Protein AF-A0A971YM88-F1 (afdb_monomer_lite)

Structure (mmCIF, N/CA/C/O backbone):
data_AF-A0A971YM88-F1
#
_entry.id   AF-A0A971YM88-F1
#
loop_
_atom_site.group_PDB
_atom_site.id
_atom_site.type_symbol
_atom_site.label_atom_id
_atom_site.label_alt_id
_atom_site.label_comp_id
_atom_site.label_asym_id
_atom_site.label_entity_id
_atom_site.label_seq_id
_atom_site.pdbx_PDB_ins_code
_atom_site.Cartn_x
_atom_site.Cartn_y
_atom_site.Cartn_z
_atom_site.occupancy
_atom_site.B_iso_or_equiv
_atom_site.auth_seq_id
_atom_site.auth_comp_id
_atom_site.auth_asym_id
_atom_site.auth_atom_id
_atom_site.pdbx_PDB_model_num
ATOM 1 N N . PRO A 1 1 ? -2.745 -2.301 -2.253 1.00 90.62 1 PRO A N 1
ATOM 2 C CA . PRO A 1 1 ? -1.429 -2.423 -2.930 1.00 90.62 1 PRO A CA 1
ATOM 3 C C . PRO A 1 1 ? -1.382 -1.472 -4.127 1.00 90.62 1 PRO A C 1
ATOM 5 O O . PRO A 1 1 ? -2.420 -1.279 -4.756 1.00 90.62 1 PRO A O 1
ATOM 8 N N . GLY A 1 2 ? -0.224 -0.877 -4.418 1.00 90.31 2 GLY A N 1
ATOM 9 C CA . GLY A 1 2 ? -0.016 -0.055 -5.609 1.00 90.31 2 GLY A CA 1
ATOM 10 C C . GLY A 1 2 ? -0.011 -0.867 -6.908 1.00 90.31 2 GLY A C 1
ATOM 11 O O . GLY A 1 2 ? 0.305 -2.062 -6.896 1.00 90.31 2 GLY A O 1
ATOM 12 N N . HIS A 1 3 ? -0.335 -0.195 -8.018 1.00 93.38 3 HIS A N 1
ATOM 13 C CA . HIS A 1 3 ? -0.346 -0.747 -9.384 1.00 93.38 3 HIS A CA 1
ATOM 14 C C . HIS A 1 3 ? -1.222 -2.012 -9.524 1.00 93.38 3 HIS A C 1
ATOM 16 O O . HIS A 1 3 ? -2.025 -2.292 -8.630 1.00 93.38 3 HIS A O 1
ATOM 22 N N . GLY A 1 4 ? -1.112 -2.765 -10.623 1.00 94.06 4 GLY A N 1
ATOM 23 C CA . GLY A 1 4 ? -1.878 -3.998 -10.858 1.00 94.06 4 GLY A CA 1
ATOM 24 C C . GLY A 1 4 ? -2.289 -4.207 -12.319 1.00 94.06 4 GLY A C 1
ATOM 25 O O . GLY A 1 4 ? -2.615 -3.259 -13.045 1.00 94.06 4 GLY A O 1
ATOM 26 N N . GLY A 1 5 ? -2.279 -5.461 -12.763 1.00 94.69 5 GLY A N 1
ATOM 27 C CA . GLY A 1 5 ? -2.633 -5.884 -14.115 1.00 94.69 5 GLY A CA 1
ATOM 28 C C . GLY A 1 5 ? -1.732 -5.243 -15.162 1.00 94.69 5 GLY A C 1
ATOM 29 O O . GLY A 1 5 ? -0.530 -5.514 -15.214 1.00 94.69 5 GLY A O 1
ATOM 30 N N . ARG A 1 6 ? -2.323 -4.363 -15.978 1.00 94.12 6 ARG A N 1
ATOM 31 C CA . ARG A 1 6 ? -1.650 -3.580 -17.029 1.00 94.12 6 ARG A CA 1
ATOM 32 C C . ARG A 1 6 ? -0.716 -2.489 -16.496 1.00 94.12 6 ARG A C 1
ATOM 34 O O . ARG A 1 6 ? 0.091 -1.980 -17.265 1.00 94.12 6 ARG A O 1
ATOM 41 N N . GLU A 1 7 ? -0.807 -2.126 -15.217 1.00 92.44 7 GLU A N 1
ATOM 42 C CA . GLU A 1 7 ? 0.160 -1.241 -14.563 1.00 92.44 7 GLU A CA 1
ATOM 43 C C . GLU A 1 7 ? 1.225 -2.090 -13.845 1.00 92.44 7 GLU A C 1
ATOM 45 O O . GLU A 1 7 ? 0.925 -2.621 -12.774 1.00 92.44 7 GLU A O 1
ATOM 50 N N . PRO A 1 8 ? 2.460 -2.235 -14.368 1.00 91.69 8 PRO A N 1
ATOM 51 C CA . PRO A 1 8 ? 3.535 -2.941 -13.662 1.00 91.69 8 PRO A CA 1
ATOM 52 C C . PRO A 1 8 ? 4.146 -2.122 -12.512 1.00 91.69 8 PRO A C 1
ATOM 54 O O . PRO A 1 8 ? 4.713 -2.706 -11.588 1.00 91.69 8 PRO A O 1
ATOM 57 N N . GLY A 1 9 ? 4.024 -0.790 -12.563 1.00 90.81 9 GLY A N 1
ATOM 58 C CA . GLY A 1 9 ? 4.836 0.131 -11.763 1.00 90.81 9 GLY A CA 1
ATOM 59 C C . GLY A 1 9 ? 6.288 0.144 -12.247 1.00 90.81 9 GLY A C 1
ATOM 60 O O . GLY A 1 9 ? 6.552 -0.073 -13.433 1.00 90.81 9 GLY A O 1
ATOM 61 N N . ALA A 1 10 ? 7.235 0.384 -11.345 1.00 89.25 10 ALA A N 1
ATOM 62 C CA . ALA A 1 10 ? 8.656 0.229 -11.647 1.00 89.25 10 ALA A CA 1
ATOM 63 C C . ALA A 1 10 ? 9.026 -1.220 -12.041 1.00 89.25 10 ALA A C 1
ATOM 65 O O . ALA A 1 10 ? 8.460 -2.192 -11.540 1.00 89.25 10 ALA A O 1
ATOM 66 N N . VAL A 1 11 ? 10.029 -1.371 -12.911 1.00 89.44 11 VAL A N 1
ATOM 67 C CA . VAL A 1 11 ? 10.583 -2.675 -13.312 1.00 89.44 11 VAL A CA 1
ATOM 68 C C . VAL A 1 11 ? 12.070 -2.709 -12.976 1.00 89.44 11 VAL A C 1
ATOM 70 O O . VAL A 1 11 ? 12.810 -1.783 -13.315 1.00 89.44 11 VAL A O 1
ATOM 73 N N . SER A 1 12 ? 12.523 -3.753 -12.281 1.00 84.12 12 SER A N 1
ATOM 74 C CA . SER A 1 12 ? 13.941 -3.920 -11.950 1.00 84.12 12 SER A CA 1
ATOM 75 C C . SER A 1 12 ? 14.762 -4.382 -13.163 1.00 84.12 12 SER A C 1
ATOM 77 O O . SER A 1 12 ? 14.240 -4.967 -14.109 1.00 84.12 12 SER A O 1
ATOM 79 N N . GLN A 1 13 ? 16.089 -4.225 -13.093 1.00 82.81 13 GLN A N 1
ATOM 80 C CA . GLN A 1 13 ? 17.020 -4.807 -14.075 1.00 82.81 13 GLN A CA 1
ATOM 81 C C . GLN A 1 13 ? 16.908 -6.341 -14.199 1.00 82.81 13 GLN A C 1
ATOM 83 O O . GLN A 1 13 ? 17.310 -6.898 -15.212 1.00 82.81 13 GLN A O 1
ATOM 88 N N . SER A 1 14 ? 16.363 -7.021 -13.183 1.00 84.50 14 SER A N 1
ATOM 89 C CA . SER A 1 14 ? 16.114 -8.468 -13.172 1.00 84.50 14 SER A CA 1
ATOM 90 C C . SER A 1 14 ? 14.671 -8.839 -13.544 1.00 84.50 14 SER A C 1
ATOM 92 O O . SER A 1 14 ? 14.265 -9.974 -13.312 1.00 84.50 14 SER A O 1
ATOM 94 N N . GLY A 1 15 ? 13.873 -7.891 -14.050 1.00 87.81 15 GLY A N 1
ATOM 95 C CA . GLY A 1 15 ? 12.483 -8.111 -14.461 1.00 87.81 15 GLY A CA 1
ATOM 96 C C . GLY A 1 15 ? 11.454 -8.181 -13.325 1.00 87.81 15 GLY A C 1
ATOM 97 O O . GLY A 1 15 ? 10.303 -8.514 -13.589 1.00 87.81 15 GLY A O 1
ATOM 98 N N . LEU A 1 16 ? 11.821 -7.863 -12.076 1.00 88.69 16 LEU A N 1
ATOM 99 C CA . LEU A 1 16 ? 10.853 -7.810 -10.971 1.00 88.69 16 LEU A CA 1
ATOM 100 C C . LEU A 1 16 ? 9.928 -6.603 -11.146 1.00 88.69 16 LEU A C 1
ATOM 102 O O . LEU A 1 16 ? 10.416 -5.485 -11.327 1.00 88.69 16 LEU A O 1
ATOM 106 N N . LEU A 1 17 ? 8.617 -6.829 -11.052 1.00 92.69 17 LEU A N 1
ATOM 107 C CA . LEU A 1 17 ? 7.597 -5.792 -11.194 1.00 92.69 17 LEU A CA 1
ATOM 108 C C . LEU A 1 17 ? 7.192 -5.246 -9.822 1.00 92.69 17 LEU A C 1
ATOM 110 O O . LEU A 1 17 ? 6.945 -5.997 -8.874 1.00 92.69 17 LEU A O 1
ATOM 114 N N . GLU A 1 18 ? 7.066 -3.928 -9.719 1.00 91.75 18 GLU A N 1
ATOM 115 C CA . GLU A 1 18 ? 6.656 -3.254 -8.488 1.00 91.75 18 GLU A CA 1
ATOM 116 C C . GLU A 1 18 ? 5.281 -3.728 -8.004 1.00 91.75 18 GLU A C 1
ATOM 118 O O . GLU A 1 18 ? 5.090 -3.954 -6.810 1.00 91.75 18 GLU A O 1
ATOM 123 N N . LYS A 1 19 ? 4.332 -3.941 -8.926 1.00 93.38 19 LYS A N 1
ATOM 124 C CA . LYS A 1 19 ? 2.974 -4.413 -8.615 1.00 93.38 19 LYS A CA 1
ATOM 125 C C . LYS A 1 19 ? 2.936 -5.741 -7.845 1.00 93.38 19 LYS A C 1
ATOM 127 O O . LYS A 1 19 ? 2.021 -5.924 -7.035 1.00 93.38 19 LYS A O 1
ATOM 132 N N . ASP A 1 20 ? 3.919 -6.617 -8.066 1.00 94.06 20 ASP A N 1
ATOM 133 C CA . ASP A 1 20 ? 4.007 -7.953 -7.467 1.00 94.06 20 ASP A CA 1
ATOM 134 C C . ASP A 1 20 ? 4.608 -7.855 -6.062 1.00 94.06 20 ASP A C 1
ATOM 136 O O . ASP A 1 20 ? 4.061 -8.396 -5.100 1.00 94.06 20 ASP A O 1
ATOM 140 N N . ILE A 1 21 ? 5.677 -7.061 -5.918 1.00 91.44 21 ILE A N 1
ATOM 141 C CA . ILE A 1 21 ? 6.288 -6.732 -4.623 1.00 91.44 21 ILE A CA 1
ATOM 142 C C . ILE A 1 21 ? 5.255 -6.030 -3.724 1.00 91.44 21 ILE A C 1
ATOM 144 O O . ILE A 1 21 ? 5.041 -6.429 -2.578 1.00 91.44 21 ILE A O 1
ATOM 148 N N . ASN A 1 22 ? 4.542 -5.037 -4.263 1.00 91.94 22 ASN A N 1
ATOM 149 C CA . ASN A 1 22 ? 3.480 -4.315 -3.565 1.00 91.94 22 ASN A CA 1
ATOM 150 C C . ASN A 1 22 ? 2.333 -5.241 -3.138 1.00 91.94 22 ASN A C 1
ATOM 152 O O . ASN A 1 22 ? 1.780 -5.057 -2.052 1.00 91.94 22 ASN A O 1
ATOM 156 N N . ALA A 1 23 ? 1.960 -6.220 -3.970 1.00 94.19 23 ALA A N 1
ATOM 157 C CA . ALA A 1 23 ? 0.936 -7.207 -3.638 1.00 94.19 23 ALA A CA 1
ATOM 158 C C . ALA A 1 23 ? 1.393 -8.132 -2.500 1.00 94.19 23 ALA A C 1
ATOM 160 O O . ALA A 1 23 ? 0.667 -8.276 -1.518 1.00 94.19 23 ALA A O 1
ATOM 161 N N . ALA A 1 24 ? 2.609 -8.682 -2.581 1.00 93.38 24 ALA A N 1
ATOM 162 C CA . ALA A 1 24 ? 3.169 -9.570 -1.563 1.00 93.38 24 ALA A CA 1
ATOM 163 C C . ALA A 1 24 ? 3.305 -8.881 -0.192 1.00 93.38 24 ALA A C 1
ATOM 165 O O . ALA A 1 24 ? 2.863 -9.424 0.824 1.00 93.38 24 ALA A O 1
ATOM 166 N N . ILE A 1 25 ? 3.842 -7.653 -0.157 1.00 91.62 25 ILE A N 1
ATOM 167 C CA . ILE A 1 25 ? 3.944 -6.863 1.081 1.00 91.62 25 ILE A CA 1
ATOM 168 C C . ILE A 1 25 ? 2.544 -6.563 1.631 1.00 91.62 25 ILE A C 1
ATOM 170 O O . ILE A 1 25 ? 2.293 -6.773 2.818 1.00 91.62 25 ILE A O 1
ATOM 174 N N . ALA A 1 26 ? 1.610 -6.105 0.789 1.00 94.00 26 ALA A N 1
ATOM 175 C CA . ALA A 1 26 ? 0.264 -5.759 1.241 1.00 94.00 26 ALA A CA 1
ATOM 176 C C . ALA A 1 26 ? -0.521 -6.974 1.760 1.00 94.00 26 ALA A C 1
ATOM 178 O O . ALA A 1 26 ? -1.231 -6.840 2.753 1.00 94.00 26 ALA A O 1
ATOM 179 N N . ALA A 1 27 ? -0.366 -8.151 1.146 1.00 95.38 27 ALA A N 1
ATOM 180 C CA . ALA A 1 27 ? -0.965 -9.392 1.628 1.00 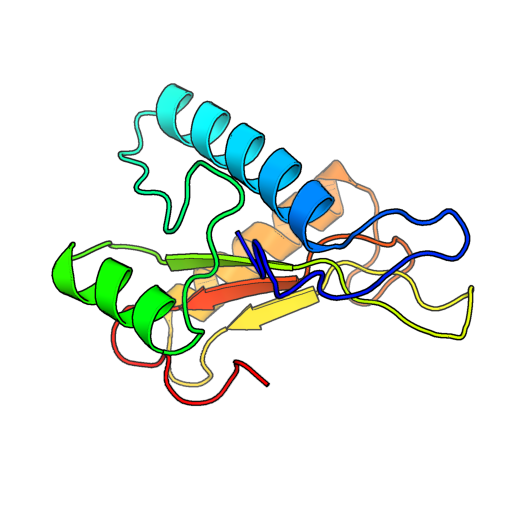95.38 27 ALA A CA 1
ATOM 181 C C . ALA A 1 27 ? -0.442 -9.761 3.026 1.00 95.38 27 ALA A C 1
ATOM 183 O O . ALA A 1 27 ? -1.239 -10.019 3.929 1.00 95.38 27 ALA A O 1
ATOM 184 N N . ARG A 1 28 ? 0.880 -9.692 3.246 1.00 94.81 28 ARG A N 1
ATOM 185 C CA . ARG A 1 28 ? 1.480 -9.979 4.559 1.00 94.81 28 ARG A CA 1
ATOM 186 C C . ARG A 1 28 ? 1.085 -8.953 5.625 1.00 94.81 28 ARG A C 1
ATOM 188 O O . ARG A 1 28 ? 0.809 -9.329 6.761 1.00 94.81 28 ARG A O 1
ATOM 195 N N . VAL A 1 29 ? 1.013 -7.668 5.273 1.00 92.38 29 VAL A N 1
ATOM 196 C CA . VAL A 1 29 ? 0.511 -6.615 6.175 1.00 92.38 29 VAL A CA 1
ATOM 197 C C . VAL A 1 29 ? -0.963 -6.851 6.521 1.00 92.38 29 VAL A C 1
ATOM 199 O O . VAL A 1 29 ? -1.332 -6.753 7.688 1.00 92.38 29 VAL A O 1
ATOM 202 N N . ALA A 1 30 ? -1.799 -7.213 5.544 1.00 95.38 30 ALA A N 1
ATOM 203 C CA . ALA A 1 30 ? -3.211 -7.509 5.769 1.00 95.38 30 ALA A CA 1
ATOM 204 C C . ALA A 1 30 ? -3.418 -8.725 6.684 1.00 95.38 30 ALA A C 1
ATOM 206 O O . ALA A 1 30 ? -4.263 -8.677 7.573 1.00 95.38 30 ALA A O 1
ATOM 207 N N . GLU A 1 31 ? -2.634 -9.788 6.504 1.00 96.81 31 GLU A N 1
ATOM 208 C CA . GLU A 1 31 ? -2.625 -10.965 7.377 1.00 96.81 31 GLU A CA 1
ATOM 209 C C . GLU A 1 31 ? -2.271 -10.591 8.826 1.00 96.81 31 GLU A C 1
ATOM 211 O O . GLU A 1 31 ? -3.036 -10.886 9.742 1.00 96.81 31 GLU A O 1
ATOM 216 N N . LEU A 1 32 ? -1.161 -9.873 9.037 1.00 95.50 32 LEU A N 1
ATOM 217 C CA . LEU A 1 32 ? -0.709 -9.460 10.371 1.00 95.50 32 LEU A CA 1
ATOM 218 C C . LEU A 1 32 ? -1.710 -8.525 11.069 1.00 95.50 32 LEU A C 1
ATOM 220 O O . LEU A 1 32 ? -1.964 -8.675 12.262 1.00 95.50 32 LEU A O 1
ATOM 224 N N . LEU A 1 33 ? -2.323 -7.595 10.330 1.00 94.25 33 LEU A N 1
ATOM 225 C CA . LEU A 1 33 ? -3.377 -6.721 10.851 1.00 94.25 33 LEU A CA 1
ATOM 226 C C . LEU A 1 33 ? -4.651 -7.503 11.214 1.00 94.25 33 LEU A C 1
ATOM 228 O O . LEU A 1 33 ? -5.240 -7.237 12.260 1.00 94.25 33 LEU A O 1
ATOM 232 N N . ARG A 1 34 ? -5.051 -8.495 10.404 1.00 97.25 34 ARG A N 1
ATOM 233 C CA . ARG A 1 34 ? -6.182 -9.393 10.709 1.00 97.25 34 ARG A CA 1
ATOM 234 C C . ARG A 1 34 ? -5.911 -10.230 11.965 1.00 97.25 34 ARG A C 1
ATOM 236 O O . ARG A 1 34 ? -6.792 -10.333 12.813 1.00 97.25 34 ARG A O 1
ATOM 243 N N . ILE A 1 35 ? -4.692 -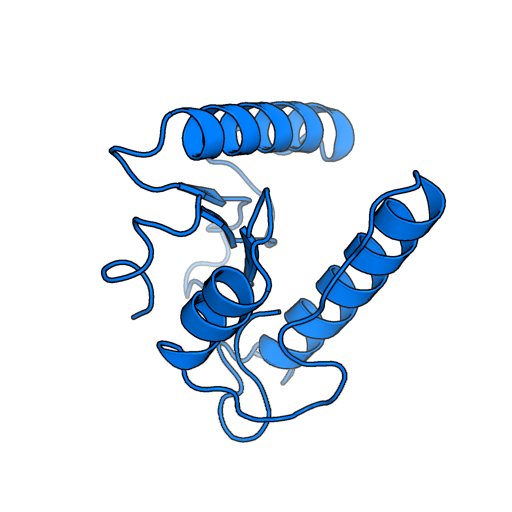10.754 12.129 1.00 97.81 35 ILE A N 1
ATOM 244 C CA . ILE A 1 35 ? -4.250 -11.466 13.347 1.00 97.81 35 ILE A CA 1
ATOM 245 C C . ILE A 1 35 ? -4.297 -10.543 14.577 1.00 97.81 35 ILE A C 1
ATOM 247 O O . ILE A 1 35 ? -4.721 -10.970 15.647 1.00 97.81 35 ILE A O 1
ATOM 251 N N . ALA A 1 36 ? -3.936 -9.266 14.423 1.00 96.44 36 ALA A N 1
ATOM 252 C CA . ALA A 1 36 ? -4.051 -8.249 15.471 1.00 96.44 36 ALA A CA 1
ATOM 253 C C . ALA A 1 36 ? -5.499 -7.769 15.742 1.00 96.44 36 ALA A C 1
ATOM 255 O O . ALA A 1 36 ? -5.700 -6.856 16.541 1.00 96.44 36 ALA A O 1
ATOM 256 N N . GLY A 1 37 ? -6.510 -8.360 15.092 1.00 97.25 37 GLY A N 1
ATOM 257 C CA . GLY A 1 37 ? -7.932 -8.063 15.300 1.00 97.25 37 GLY A CA 1
ATOM 258 C C . GLY A 1 37 ? -8.514 -6.949 14.420 1.00 97.25 37 GLY A C 1
ATOM 259 O O . GLY A 1 37 ? -9.692 -6.617 14.564 1.00 97.25 37 GLY A O 1
ATOM 260 N N . ALA A 1 38 ? -7.742 -6.373 13.494 1.00 95.38 38 ALA A N 1
ATOM 261 C CA . ALA A 1 38 ? -8.235 -5.334 12.594 1.00 95.38 38 ALA A CA 1
ATOM 262 C C . ALA A 1 38 ? -9.045 -5.914 11.419 1.00 95.38 38 ALA A C 1
ATOM 264 O O . ALA A 1 38 ? -8.689 -6.929 10.815 1.00 95.38 38 ALA A O 1
ATOM 265 N N . LYS A 1 39 ? -10.112 -5.214 11.019 1.00 96.44 39 LYS A N 1
ATOM 266 C CA . LYS A 1 39 ? -10.836 -5.507 9.772 1.00 96.44 39 LYS A CA 1
ATOM 267 C C . LYS A 1 39 ? -10.075 -4.894 8.598 1.00 96.44 39 LYS A C 1
ATOM 269 O O . LYS A 1 39 ? -9.977 -3.675 8.501 1.00 96.44 39 LYS A O 1
ATOM 274 N N . VAL A 1 40 ? -9.552 -5.730 7.699 1.00 95.75 40 VAL A N 1
ATOM 275 C CA . VAL A 1 40 ? -8.742 -5.272 6.556 1.00 95.75 40 VAL A CA 1
ATOM 276 C C . VAL A 1 40 ? -9.459 -5.505 5.232 1.00 95.75 40 VAL A C 1
ATOM 278 O O . VAL A 1 40 ? -9.638 -6.653 4.811 1.00 95.75 40 VAL A O 1
ATOM 281 N N . LEU A 1 41 ? -9.792 -4.398 4.567 1.00 95.31 41 LEU A N 1
ATOM 282 C CA . LEU A 1 41 ? -10.263 -4.346 3.187 1.00 95.31 41 LEU A CA 1
ATOM 283 C C . LEU A 1 41 ? -9.083 -4.083 2.242 1.00 95.31 41 LEU A C 1
ATOM 285 O O . LEU A 1 41 ? -8.310 -3.147 2.440 1.00 95.31 41 LEU A O 1
ATOM 289 N N . MET A 1 42 ? -8.965 -4.901 1.199 1.00 95.56 42 MET A N 1
ATOM 290 C CA . MET A 1 42 ? -7.947 -4.773 0.158 1.00 95.56 42 MET A CA 1
ATOM 291 C C . MET A 1 42 ? -8.561 -4.129 -1.089 1.00 95.56 42 MET A C 1
ATOM 293 O O . MET A 1 42 ? -9.631 -4.534 -1.525 1.00 95.56 42 MET A O 1
ATOM 297 N N . VAL A 1 43 ? -7.881 -3.144 -1.692 1.00 92.94 43 VAL A N 1
ATOM 298 C CA . VAL A 1 43 ? -8.349 -2.508 -2.950 1.00 92.94 43 VAL A CA 1
ATOM 299 C C . VAL A 1 43 ? -8.287 -3.437 -4.168 1.00 92.94 43 VAL A C 1
ATOM 301 O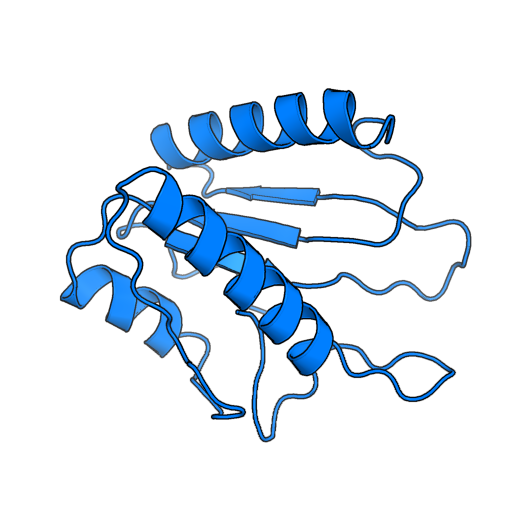 O . VAL A 1 43 ? -8.997 -3.206 -5.137 1.00 92.94 43 VAL A O 1
ATOM 304 N N . ARG A 1 44 ? -7.438 -4.468 -4.112 1.00 93.88 44 ARG A N 1
ATOM 305 C CA . ARG A 1 44 ? -7.404 -5.638 -5.001 1.00 93.88 44 ARG A CA 1
ATOM 306 C C . ARG A 1 44 ? -6.788 -6.806 -4.236 1.00 93.88 44 ARG A C 1
ATOM 308 O O . ARG A 1 44 ? -5.902 -6.574 -3.406 1.00 93.88 44 ARG A O 1
ATOM 315 N N . GLU A 1 45 ? -7.230 -8.022 -4.532 1.00 89.12 45 GLU A N 1
ATOM 316 C CA . GLU A 1 45 ? -6.631 -9.259 -4.004 1.00 89.12 45 GLU A CA 1
ATOM 317 C C . GLU A 1 45 ? -5.843 -10.020 -5.085 1.00 89.12 45 GLU A C 1
ATOM 319 O O . GLU A 1 45 ? -4.842 -10.655 -4.763 1.00 89.12 45 GLU A O 1
ATOM 324 N N . GLY A 1 46 ? -6.226 -9.883 -6.362 1.00 91.44 46 GLY A N 1
ATOM 325 C CA . GLY A 1 46 ? -5.494 -10.402 -7.517 1.00 91.44 46 GLY A CA 1
ATOM 326 C C . GLY A 1 46 ? -4.605 -9.366 -8.216 1.00 91.44 46 GLY A C 1
ATOM 327 O O . GLY A 1 46 ? -4.280 -8.297 -7.681 1.00 91.44 46 GLY A O 1
ATOM 328 N N . ASP A 1 47 ? -4.221 -9.689 -9.452 1.00 94.81 47 ASP A N 1
ATOM 329 C CA . ASP A 1 47 ? -3.468 -8.821 -10.368 1.00 94.81 47 ASP A CA 1
ATOM 330 C C . ASP A 1 47 ? -4.396 -7.929 -11.220 1.00 94.81 47 ASP A C 1
ATOM 332 O O . ASP A 1 47 ? -4.214 -7.749 -12.421 1.00 94.81 47 ASP A O 1
ATOM 336 N N . ASP A 1 48 ? -5.435 -7.377 -10.599 1.00 94.62 48 ASP A N 1
ATOM 337 C CA . ASP A 1 48 ? -6.412 -6.525 -11.272 1.00 94.62 48 ASP A CA 1
ATOM 338 C C . ASP A 1 48 ? -5.893 -5.088 -11.434 1.00 94.62 48 ASP A C 1
ATOM 340 O O . ASP A 1 48 ? -5.268 -4.521 -10.532 1.00 94.62 48 ASP A O 1
ATOM 344 N N . THR A 1 49 ? -6.195 -4.449 -12.568 1.00 93.81 49 THR A N 1
ATOM 345 C CA . THR A 1 49 ? -5.973 -3.005 -12.731 1.00 93.81 49 THR A CA 1
ATOM 346 C C . THR A 1 49 ? -7.108 -2.227 -12.068 1.00 93.81 49 THR A C 1
ATOM 348 O O . THR A 1 49 ? -8.231 -2.233 -12.564 1.00 93.81 49 THR A O 1
ATOM 351 N N . VAL A 1 50 ? -6.794 -1.509 -10.989 1.00 92.62 50 VAL A N 1
ATOM 352 C CA . VAL A 1 50 ? -7.714 -0.589 -10.296 1.00 92.62 50 VAL A CA 1
ATOM 353 C C . VAL A 1 50 ? -7.216 0.838 -10.493 1.00 92.62 50 VAL A C 1
ATOM 355 O O . VAL A 1 50 ? -6.080 1.123 -10.107 1.00 92.62 50 VAL A O 1
ATOM 358 N N . ASP A 1 51 ? -8.031 1.729 -11.064 1.00 89.75 51 ASP A N 1
ATOM 359 C CA . ASP A 1 51 ? -7.633 3.118 -11.338 1.00 89.75 51 ASP A CA 1
ATOM 360 C C . ASP A 1 51 ? -7.229 3.851 -10.047 1.00 89.75 51 ASP A C 1
ATOM 362 O O . ASP A 1 51 ? -7.763 3.603 -8.960 1.00 89.75 51 ASP A O 1
ATOM 366 N N . PHE A 1 52 ? -6.268 4.769 -10.145 1.00 83.12 52 PHE A N 1
ATOM 367 C CA . PHE A 1 52 ? -5.780 5.524 -8.992 1.00 83.12 52 PHE A CA 1
ATOM 368 C C . PHE A 1 52 ? -6.866 6.377 -8.311 1.00 83.12 52 PHE A C 1
ATOM 370 O O . PHE A 1 52 ? -6.732 6.695 -7.130 1.00 83.12 52 PHE A O 1
ATOM 377 N N . ARG A 1 53 ? -7.931 6.746 -9.035 1.00 83.31 53 ARG A N 1
ATOM 378 C CA . ARG A 1 53 ? -9.112 7.460 -8.525 1.00 83.31 53 ARG A CA 1
ATOM 379 C C . ARG A 1 53 ? -10.090 6.528 -7.820 1.00 83.31 53 ARG A C 1
ATOM 381 O O . ARG A 1 53 ? -10.716 6.946 -6.851 1.00 83.31 53 ARG A O 1
ATOM 388 N N . ASP A 1 54 ? -10.164 5.269 -8.238 1.00 89.38 54 ASP A N 1
ATOM 389 C CA . ASP A 1 54 ? -11.069 4.283 -7.647 1.00 89.38 54 ASP A CA 1
ATOM 390 C C . ASP A 1 54 ? -10.547 3.775 -6.298 1.00 89.38 54 ASP A C 1
ATOM 392 O O . ASP A 1 54 ? -11.322 3.618 -5.357 1.00 89.38 54 ASP A O 1
ATOM 396 N N . ARG A 1 55 ? -9.224 3.591 -6.154 1.00 89.50 55 ARG A N 1
ATOM 397 C CA . ARG A 1 55 ? -8.569 3.173 -4.892 1.00 89.50 55 ARG A CA 1
ATOM 398 C C . ARG A 1 55 ? -9.033 3.984 -3.660 1.00 89.50 55 ARG A C 1
ATOM 400 O O . ARG A 1 55 ? -9.459 3.357 -2.685 1.00 89.50 55 ARG A O 1
ATOM 407 N N . PRO A 1 56 ? -9.006 5.335 -3.657 1.00 83.00 56 PRO A N 1
ATOM 408 C CA . PRO A 1 56 ? -9.530 6.124 -2.546 1.00 83.00 56 PRO A CA 1
ATOM 409 C C . PRO A 1 56 ? -11.060 6.106 -2.464 1.00 83.00 56 PRO A C 1
ATOM 411 O O . PRO A 1 56 ? -11.604 6.176 -1.366 1.00 83.00 56 PRO A O 1
ATOM 414 N N . GLU A 1 57 ? -11.782 5.998 -3.583 1.00 86.50 57 GLU A N 1
ATOM 415 C CA . GLU A 1 57 ? -13.245 5.915 -3.555 1.00 86.50 57 GLU A CA 1
ATOM 416 C C . GLU A 1 57 ? -13.755 4.623 -2.913 1.00 86.50 57 GLU A C 1
ATOM 418 O O . GLU A 1 57 ? -14.719 4.679 -2.154 1.00 86.50 57 GLU A O 1
ATOM 423 N N . ILE A 1 58 ? -13.101 3.485 -3.161 1.00 89.62 58 ILE A N 1
ATOM 424 C CA . ILE A 1 58 ? -13.378 2.200 -2.504 1.00 89.62 58 ILE A CA 1
ATOM 425 C C . ILE A 1 58 ? -13.250 2.359 -0.984 1.00 89.62 58 ILE A C 1
ATOM 427 O O . ILE A 1 58 ? -14.176 2.033 -0.242 1.00 89.62 58 ILE A O 1
ATOM 431 N N . ALA A 1 59 ? -12.138 2.938 -0.522 1.00 87.06 59 ALA A N 1
ATOM 432 C CA . ALA A 1 59 ? -11.889 3.205 0.893 1.00 87.06 59 ALA A CA 1
ATOM 433 C C . ALA A 1 59 ? -12.943 4.143 1.513 1.00 87.06 59 ALA A C 1
ATOM 435 O O . ALA A 1 59 ? -13.449 3.890 2.607 1.00 87.06 59 ALA A O 1
ATOM 436 N N . ASN A 1 60 ? -13.317 5.199 0.786 1.00 85.06 60 ASN A N 1
ATOM 437 C CA . ASN A 1 60 ? -14.305 6.182 1.225 1.00 85.06 60 ASN A CA 1
ATOM 438 C C . ASN A 1 60 ? -15.720 5.586 1.308 1.00 85.06 60 ASN A C 1
ATOM 440 O O . ASN A 1 60 ? -16.425 5.844 2.280 1.00 85.06 60 ASN A O 1
ATOM 444 N N . LYS A 1 61 ? -16.125 4.776 0.318 1.00 88.81 61 LYS A N 1
ATOM 445 C CA . LYS A 1 61 ? -17.425 4.079 0.277 1.00 88.81 61 LYS A CA 1
ATOM 446 C C . LYS A 1 61 ? -17.531 3.011 1.372 1.00 88.81 61 LYS A C 1
ATOM 448 O O . LYS A 1 61 ? -18.603 2.835 1.937 1.00 88.81 61 LYS A O 1
ATOM 453 N N . ALA A 1 62 ? -16.422 2.348 1.704 1.00 89.81 62 ALA A N 1
ATOM 454 C CA . ALA A 1 62 ? -16.342 1.380 2.799 1.00 89.81 62 ALA A CA 1
ATOM 455 C C . ALA A 1 62 ? -16.240 2.015 4.203 1.00 89.81 62 ALA A C 1
ATOM 457 O O . ALA A 1 62 ? -16.322 1.296 5.195 1.00 89.81 62 ALA A O 1
ATOM 458 N N . GLY A 1 63 ? -16.051 3.338 4.304 1.00 86.94 63 GLY A N 1
ATOM 459 C CA . GLY A 1 63 ? -15.973 4.046 5.585 1.00 86.94 63 GLY A CA 1
ATOM 460 C C . GLY A 1 63 ? -14.745 3.693 6.433 1.00 86.94 63 GLY A C 1
ATOM 461 O O . GLY A 1 63 ? -14.843 3.693 7.657 1.00 86.94 63 GLY A O 1
ATOM 462 N N . VAL A 1 64 ? -13.606 3.365 5.809 1.00 85.19 64 VAL A N 1
ATOM 463 C CA . VAL A 1 64 ? -12.409 2.914 6.545 1.00 85.19 64 VAL A CA 1
ATOM 464 C C . VAL A 1 64 ? -11.804 4.018 7.421 1.00 85.19 64 VAL A C 1
ATOM 466 O O . VAL A 1 64 ? -11.719 5.181 7.021 1.00 85.19 64 VAL A O 1
ATOM 469 N N . GLU A 1 65 ? -11.316 3.634 8.600 1.00 85.94 65 GLU A N 1
ATOM 470 C CA . GLU A 1 65 ? -10.670 4.542 9.562 1.00 85.94 65 GLU A CA 1
ATOM 471 C C . GLU A 1 65 ? -9.279 5.000 9.091 1.00 85.94 65 GLU A C 1
ATOM 473 O O . GLU A 1 65 ? -8.881 6.144 9.314 1.00 85.94 65 GLU A O 1
ATOM 478 N N . ALA A 1 66 ? -8.558 4.123 8.387 1.00 86.00 66 ALA A N 1
ATOM 479 C CA . ALA A 1 66 ? -7.260 4.402 7.788 1.00 86.00 66 ALA A CA 1
ATOM 480 C C . ALA A 1 66 ? -7.168 3.785 6.388 1.00 86.00 66 ALA A C 1
ATOM 482 O O . ALA A 1 66 ? -7.570 2.642 6.172 1.00 86.00 66 ALA A O 1
ATOM 483 N N . PHE A 1 67 ? -6.588 4.527 5.444 1.00 88.06 67 PHE A N 1
ATOM 484 C CA . PHE A 1 67 ? -6.187 4.006 4.141 1.00 88.06 67 PHE A CA 1
ATOM 485 C C . PHE A 1 67 ? -4.662 3.961 4.041 1.00 88.06 67 PHE A C 1
ATOM 487 O O . PHE A 1 67 ? -3.989 4.940 4.368 1.00 88.06 67 PHE A O 1
ATOM 494 N N . VAL A 1 68 ? -4.137 2.828 3.571 1.00 88.94 68 VAL A N 1
ATOM 495 C CA . VAL A 1 68 ? -2.707 2.567 3.386 1.00 88.94 68 VAL A CA 1
ATOM 496 C C . VAL A 1 68 ? -2.480 2.077 1.958 1.00 88.94 68 VAL A C 1
ATOM 498 O O . VAL A 1 68 ? -2.906 0.976 1.604 1.00 88.94 68 VAL A O 1
ATOM 501 N N . SER A 1 69 ? -1.768 2.861 1.147 1.00 89.56 69 SER A N 1
ATOM 502 C CA . SER A 1 69 ? -1.160 2.345 -0.087 1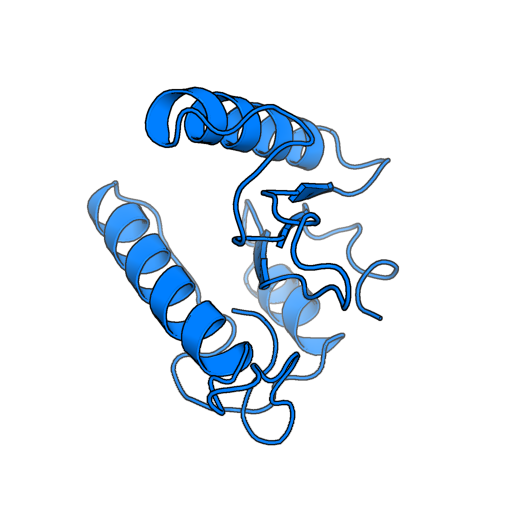.00 89.56 69 SER A CA 1
ATOM 503 C C . SER A 1 69 ? 0.308 2.000 0.138 1.00 89.56 69 SER A C 1
ATOM 505 O O . SER A 1 69 ? 0.991 2.653 0.924 1.00 89.56 69 SER A O 1
ATOM 507 N N . ILE A 1 70 ? 0.766 0.969 -0.569 1.00 90.12 70 ILE A N 1
ATOM 508 C CA . ILE A 1 70 ? 2.117 0.405 -0.514 1.00 90.12 70 ILE A CA 1
ATOM 509 C C . ILE A 1 70 ? 2.654 0.419 -1.942 1.00 90.12 70 ILE A C 1
ATOM 511 O O . ILE A 1 70 ? 2.046 -0.204 -2.817 1.00 90.12 70 ILE A O 1
ATOM 515 N N . HIS A 1 71 ? 3.753 1.140 -2.140 1.00 88.62 71 HIS A N 1
ATOM 516 C CA . HIS A 1 71 ? 4.498 1.275 -3.393 1.00 88.62 71 HIS A CA 1
ATOM 517 C C . HIS A 1 71 ? 5.989 1.012 -3.156 1.00 88.62 71 HIS A C 1
ATOM 519 O O . HIS A 1 71 ? 6.465 1.185 -2.034 1.00 88.62 71 HIS A O 1
ATOM 525 N N . CYS A 1 72 ? 6.752 0.650 -4.186 1.00 84.12 72 CYS A N 1
ATOM 526 C CA . CYS A 1 72 ? 8.202 0.467 -4.082 1.00 84.12 72 CYS A CA 1
ATOM 527 C C . CYS A 1 72 ? 8.925 1.444 -5.012 1.00 84.12 72 CYS A C 1
ATOM 529 O O . CYS A 1 72 ? 8.965 1.255 -6.223 1.00 84.12 72 CYS A O 1
ATOM 531 N N . ASN A 1 73 ? 9.503 2.493 -4.422 1.00 75.81 73 ASN A N 1
ATOM 532 C CA . ASN A 1 73 ? 10.160 3.566 -5.164 1.00 75.81 73 ASN A CA 1
ATOM 533 C C . ASN A 1 73 ? 11.387 3.059 -5.959 1.00 75.81 73 ASN A C 1
ATOM 535 O O . ASN A 1 73 ? 12.049 2.092 -5.566 1.00 75.81 73 ASN A O 1
ATOM 539 N N . SER A 1 74 ? 11.705 3.723 -7.072 1.00 72.19 74 SER A N 1
ATOM 540 C CA . SER A 1 74 ? 12.768 3.332 -8.000 1.00 72.19 74 SER A CA 1
ATOM 541 C C . SER A 1 74 ? 13.625 4.525 -8.413 1.00 72.19 74 SER A C 1
ATOM 543 O O . SER A 1 74 ? 13.121 5.580 -8.789 1.00 72.19 74 SER A O 1
ATOM 545 N N . PHE A 1 75 ? 14.942 4.330 -8.382 1.00 70.50 75 PHE A N 1
ATOM 546 C CA . PHE A 1 75 ? 15.939 5.332 -8.744 1.00 70.50 75 PHE A CA 1
ATOM 547 C C . PHE A 1 75 ? 17.027 4.708 -9.624 1.00 70.50 75 PHE A C 1
ATOM 549 O O . PHE A 1 75 ? 17.393 3.544 -9.450 1.00 70.50 75 PHE A O 1
ATOM 556 N N . THR A 1 76 ? 17.574 5.506 -10.542 1.00 70.38 76 THR A N 1
ATOM 557 C CA . THR A 1 76 ? 18.695 5.127 -11.420 1.00 70.38 76 THR A CA 1
ATOM 558 C C . THR A 1 76 ? 20.020 4.988 -10.664 1.00 70.38 76 THR A C 1
ATOM 560 O O . THR A 1 76 ? 20.850 4.154 -11.014 1.00 70.38 76 THR A O 1
ATOM 563 N N . GLU A 1 77 ? 20.221 5.774 -9.606 1.00 71.69 77 GLU A N 1
ATOM 564 C CA . GLU A 1 77 ? 21.414 5.727 -8.758 1.00 71.69 77 GLU A CA 1
ATOM 565 C C . GLU A 1 77 ? 21.312 4.607 -7.712 1.00 71.69 77 GLU A C 1
ATOM 567 O O . GLU A 1 77 ? 20.458 4.639 -6.829 1.00 71.69 77 GLU A O 1
ATOM 572 N N . ALA A 1 78 ? 22.230 3.637 -7.748 1.00 69.06 78 ALA A N 1
ATOM 573 C CA . ALA A 1 78 ? 22.227 2.489 -6.831 1.00 69.06 78 ALA A CA 1
ATOM 574 C C . ALA A 1 78 ? 22.509 2.836 -5.349 1.00 69.06 78 ALA A C 1
ATOM 576 O O . ALA A 1 78 ? 22.329 1.980 -4.474 1.00 69.06 78 ALA A O 1
ATOM 577 N N . SER A 1 79 ? 22.954 4.065 -5.069 1.00 68.94 79 SER A N 1
ATOM 578 C CA . SER A 1 79 ? 23.079 4.660 -3.732 1.00 68.94 79 SER A CA 1
ATOM 579 C C . SER A 1 79 ? 21.730 5.106 -3.153 1.00 68.94 79 SER A C 1
ATOM 581 O O . SER A 1 79 ? 21.570 5.097 -1.934 1.00 68.94 79 SER A O 1
ATOM 583 N N . LYS A 1 80 ? 20.744 5.443 -3.998 1.00 67.56 80 LYS A N 1
ATOM 584 C CA . LYS A 1 80 ? 19.396 5.843 -3.577 1.00 67.56 80 LYS A CA 1
ATOM 585 C C . LYS A 1 80 ? 18.560 4.616 -3.237 1.00 67.56 80 LYS A C 1
ATOM 587 O O . LYS A 1 80 ? 18.255 3.768 -4.077 1.00 67.56 80 LYS A O 1
ATOM 592 N N . ARG A 1 81 ? 18.229 4.508 -1.957 1.00 67.06 81 ARG A N 1
ATOM 593 C CA . ARG A 1 81 ? 17.511 3.399 -1.334 1.00 67.06 81 ARG A CA 1
ATOM 594 C C . ARG A 1 81 ? 16.851 3.984 -0.078 1.00 67.06 81 ARG A C 1
ATOM 596 O O . ARG A 1 81 ? 17.547 4.668 0.660 1.00 67.06 81 ARG A O 1
ATOM 603 N N . GLY A 1 82 ? 15.573 3.744 0.190 1.00 69.56 82 GLY A N 1
ATOM 604 C CA . GLY A 1 82 ? 14.978 4.168 1.460 1.00 69.56 82 GLY A CA 1
ATOM 605 C C . GLY A 1 82 ? 13.522 3.765 1.643 1.00 69.56 82 GLY A C 1
ATOM 606 O O . GLY A 1 82 ? 12.883 3.270 0.712 1.00 69.56 82 GLY A O 1
ATOM 607 N N . THR A 1 83 ? 13.030 4.009 2.857 1.00 74.44 83 THR A N 1
ATOM 608 C CA . THR A 1 83 ? 11.607 3.982 3.206 1.00 74.44 83 THR A CA 1
ATOM 609 C C . THR A 1 83 ? 11.119 5.413 3.363 1.00 74.44 83 THR A C 1
ATOM 611 O O . THR A 1 83 ? 11.702 6.204 4.106 1.00 74.44 83 THR A O 1
ATOM 614 N N . GLU A 1 84 ? 10.043 5.742 2.658 1.00 76.69 84 GLU A N 1
ATOM 615 C CA . GLU A 1 84 ? 9.464 7.082 2.600 1.00 76.69 84 GLU A CA 1
ATOM 616 C C . GLU A 1 84 ? 7.978 6.995 2.944 1.00 76.69 84 GLU A C 1
ATOM 618 O O . GLU A 1 84 ? 7.286 6.041 2.584 1.00 76.69 84 GLU A O 1
ATOM 623 N N . VAL A 1 85 ? 7.459 7.991 3.656 1.00 81.38 85 VAL A N 1
ATOM 624 C CA . VAL A 1 85 ? 6.070 7.967 4.119 1.00 81.38 85 VAL A CA 1
ATOM 625 C C . VAL A 1 85 ? 5.392 9.258 3.727 1.00 81.38 85 VAL A C 1
ATOM 627 O O . VAL A 1 85 ? 5.776 10.341 4.165 1.00 81.38 85 VAL A O 1
ATOM 630 N N . TYR A 1 86 ? 4.362 9.125 2.905 1.00 81.00 86 TYR A N 1
ATOM 631 C CA . TYR A 1 86 ? 3.588 10.244 2.408 1.00 81.00 86 TYR A CA 1
ATOM 632 C C . TYR A 1 86 ? 2.272 10.289 3.165 1.00 81.00 86 TYR A C 1
ATOM 634 O O . TYR A 1 86 ? 1.588 9.282 3.352 1.00 81.00 86 TYR A O 1
ATOM 642 N N . TYR A 1 87 ? 1.902 11.481 3.596 1.00 79.62 87 TYR A N 1
ATOM 643 C CA . TYR A 1 87 ? 0.622 11.734 4.224 1.00 79.62 87 TYR A CA 1
ATOM 644 C C . TYR A 1 87 ? 0.083 13.061 3.720 1.00 79.62 87 TYR A C 1
ATOM 646 O O . TYR A 1 87 ? 0.811 13.932 3.243 1.00 79.62 87 TYR A O 1
ATOM 654 N N . CYS A 1 88 ? -1.227 13.213 3.823 1.00 74.62 88 CYS A N 1
ATOM 655 C CA . CYS A 1 88 ? -1.873 14.449 3.436 1.00 74.62 88 CYS A CA 1
ATOM 656 C C . CYS A 1 88 ? -1.519 15.591 4.394 1.00 74.62 88 CYS A C 1
ATOM 658 O O . CYS A 1 88 ? -1.729 15.453 5.596 1.00 74.62 88 CYS A O 1
ATOM 660 N N . GLN A 1 89 ? -1.060 16.726 3.858 1.00 70.31 89 GLN A N 1
ATOM 661 C CA . GLN A 1 89 ? -0.609 17.890 4.634 1.00 70.31 89 GLN A CA 1
ATOM 662 C C . GLN A 1 89 ? -1.642 18.361 5.679 1.00 70.31 89 GLN A C 1
ATOM 664 O O . GLN A 1 89 ? -1.278 18.624 6.822 1.00 70.31 89 GLN A O 1
ATOM 669 N N . ASP A 1 90 ? -2.930 18.363 5.323 1.00 72.38 90 ASP A N 1
ATOM 670 C CA . ASP A 1 90 ? -4.037 18.763 6.211 1.00 72.38 90 ASP A CA 1
ATOM 671 C C . ASP A 1 90 ? -4.558 17.615 7.112 1.00 72.38 90 ASP A C 1
ATOM 673 O O . ASP A 1 90 ? -5.447 17.793 7.948 1.00 72.38 90 ASP A O 1
ATOM 677 N N . GLY A 1 91 ? -4.035 16.397 6.943 1.00 71.00 91 GLY A N 1
ATOM 678 C CA . GLY A 1 91 ? -4.515 15.171 7.582 1.00 71.00 91 GLY A CA 1
ATOM 679 C C . GLY A 1 91 ? -3.785 14.835 8.881 1.00 71.00 91 GLY A C 1
ATOM 680 O O . GLY A 1 91 ? -2.888 13.995 8.875 1.00 71.00 91 GLY A O 1
ATOM 681 N N . ARG A 1 92 ? -4.211 15.419 10.012 1.00 77.06 92 ARG A N 1
ATOM 682 C CA . ARG A 1 92 ? -3.573 15.211 11.335 1.00 77.06 92 ARG A CA 1
ATOM 683 C C . ARG A 1 92 ? -3.379 13.740 11.730 1.00 77.06 92 ARG A C 1
ATOM 685 O O . ARG A 1 92 ? -2.281 13.377 12.137 1.00 77.06 92 ARG A O 1
ATOM 692 N N . GLU A 1 93 ? -4.388 12.883 11.575 1.00 79.81 93 GLU A N 1
ATOM 693 C CA . GLU A 1 93 ? -4.244 11.452 11.913 1.00 79.81 93 GLU A CA 1
ATOM 694 C C . GLU A 1 93 ? -3.367 10.698 10.899 1.00 79.81 93 GLU A C 1
ATOM 696 O O . GLU A 1 93 ? -2.622 9.802 11.284 1.00 79.81 93 GLU A O 1
ATOM 701 N N . GLY A 1 94 ? -3.364 11.122 9.628 1.00 79.88 94 GLY A N 1
ATOM 702 C CA . GLY A 1 94 ? -2.448 10.590 8.615 1.00 79.88 94 GLY A CA 1
ATOM 703 C C . GLY A 1 94 ? -0.986 10.895 8.947 1.00 79.88 94 GLY A C 1
ATOM 704 O O . GLY A 1 94 ? -0.134 10.015 8.844 1.00 79.88 94 GLY A O 1
ATOM 705 N N . LYS A 1 95 ? -0.708 12.108 9.446 1.00 82.81 95 LYS A N 1
ATOM 706 C CA . LYS A 1 95 ? 0.606 12.481 9.986 1.00 82.81 95 LYS A CA 1
ATOM 707 C C . LYS A 1 95 ? 1.002 11.605 11.179 1.00 82.81 95 LYS A C 1
ATOM 709 O O . LYS A 1 95 ? 2.107 11.074 11.185 1.00 82.81 95 LYS A O 1
ATOM 714 N N . LYS A 1 96 ? 0.106 11.402 12.155 1.00 84.81 96 LYS A N 1
ATOM 715 C CA . LYS A 1 96 ? 0.381 10.531 13.315 1.00 84.81 96 LYS A CA 1
ATOM 716 C C . LYS A 1 96 ? 0.711 9.097 12.894 1.00 84.81 96 LYS A C 1
ATOM 718 O O . LYS A 1 96 ? 1.677 8.533 13.404 1.00 84.81 96 LYS A O 1
ATOM 723 N N . LEU A 1 97 ? -0.053 8.509 11.964 1.00 83.56 97 LEU A N 1
ATOM 724 C CA . LEU A 1 97 ? 0.230 7.150 11.489 1.00 83.56 97 LEU A CA 1
ATOM 725 C C . LEU A 1 97 ? 1.565 7.094 10.736 1.00 83.56 97 LEU A C 1
ATOM 727 O O . LEU A 1 97 ? 2.333 6.154 10.931 1.00 83.56 97 LEU A O 1
ATOM 731 N N . ALA A 1 98 ? 1.877 8.120 9.939 1.00 83.06 98 ALA A N 1
ATOM 732 C CA . ALA A 1 98 ? 3.153 8.220 9.243 1.00 83.06 98 ALA A CA 1
ATOM 733 C C . ALA A 1 98 ? 4.352 8.312 10.204 1.00 83.06 98 ALA A C 1
ATOM 735 O O . ALA A 1 98 ? 5.345 7.606 10.024 1.00 83.06 98 ALA A O 1
ATOM 736 N N . GLU A 1 99 ? 4.252 9.126 11.256 1.00 84.75 99 GLU A N 1
ATOM 737 C CA . GLU A 1 99 ? 5.273 9.248 12.304 1.00 84.75 99 GLU A CA 1
ATOM 738 C C . GLU A 1 99 ? 5.433 7.946 13.106 1.00 84.75 99 GLU A C 1
ATOM 740 O O . GLU A 1 99 ? 6.560 7.544 13.410 1.00 84.75 99 GLU A O 1
ATOM 745 N N . ALA A 1 100 ? 4.329 7.254 13.408 1.00 84.81 100 ALA A N 1
ATOM 746 C CA . ALA A 1 100 ? 4.347 5.956 14.080 1.00 84.81 100 ALA A CA 1
ATOM 747 C C . ALA A 1 100 ? 5.033 4.882 13.220 1.00 84.81 100 ALA A C 1
ATOM 749 O O . ALA A 1 100 ? 5.974 4.237 13.682 1.00 84.81 100 ALA A O 1
ATOM 750 N N . TYR A 1 101 ? 4.634 4.745 11.950 1.00 84.50 101 TYR A N 1
ATOM 751 C CA . TYR A 1 101 ? 5.253 3.804 11.015 1.00 84.50 101 TYR A CA 1
ATOM 752 C C . TYR A 1 101 ? 6.739 4.110 10.793 1.00 84.50 101 TYR A C 1
ATOM 754 O O . TYR A 1 101 ? 7.554 3.189 10.802 1.00 84.50 101 TYR A O 1
ATOM 762 N N . THR A 1 102 ? 7.119 5.388 10.666 1.00 80.94 102 THR A N 1
ATOM 763 C CA . THR A 1 102 ? 8.527 5.800 10.511 1.00 80.94 102 THR A CA 1
ATOM 764 C C . THR A 1 102 ? 9.360 5.381 11.724 1.00 80.94 102 THR A C 1
ATOM 766 O O . THR A 1 102 ? 10.432 4.796 11.574 1.00 80.94 102 THR A O 1
ATOM 769 N N . ARG A 1 103 ? 8.844 5.616 12.939 1.00 82.25 103 ARG A N 1
ATOM 770 C CA . ARG A 1 103 ? 9.499 5.233 14.198 1.00 82.25 103 ARG A CA 1
ATOM 771 C C . ARG A 1 103 ? 9.661 3.718 14.327 1.00 82.25 103 ARG A C 1
ATOM 773 O O . ARG A 1 103 ? 10.746 3.256 14.671 1.00 82.25 103 ARG A O 1
ATOM 780 N N . SER A 1 104 ? 8.617 2.946 14.027 1.00 80.38 104 SER A N 1
ATOM 781 C CA . SER A 1 104 ? 8.680 1.479 14.043 1.00 80.38 104 SER A CA 1
ATOM 782 C C . SER A 1 104 ? 9.630 0.931 12.977 1.00 80.38 104 SER A C 1
ATOM 784 O O . SER A 1 104 ? 10.413 0.032 13.267 1.00 80.38 104 SER A O 1
ATOM 786 N N . SER A 1 105 ? 9.620 1.499 11.769 1.00 75.38 105 SER A N 1
ATOM 787 C CA . SER A 1 105 ? 10.496 1.077 10.667 1.00 75.38 105 SER A CA 1
ATOM 788 C C . SER A 1 105 ? 11.970 1.320 10.985 1.00 75.38 105 SER A C 1
ATOM 790 O O . SER A 1 105 ? 12.788 0.427 10.780 1.00 75.38 105 SER A O 1
ATOM 792 N N . TYR A 1 106 ? 12.308 2.476 11.569 1.00 72.00 106 TYR A N 1
ATOM 793 C CA . TYR A 1 106 ? 13.670 2.769 12.026 1.00 72.00 106 TYR A CA 1
ATOM 794 C C . TYR A 1 106 ? 14.159 1.744 13.065 1.00 72.00 106 TYR A C 1
ATOM 796 O O . TYR A 1 106 ? 15.266 1.225 12.947 1.00 72.00 106 TYR A O 1
ATOM 804 N N . LEU A 1 107 ? 13.317 1.409 14.052 1.00 68.00 107 LEU A N 1
ATOM 805 C CA . LEU A 1 107 ? 13.650 0.446 15.111 1.00 68.00 107 LEU A CA 1
ATOM 806 C C . LEU A 1 107 ? 13.812 -0.994 14.597 1.00 68.00 107 LEU A C 1
ATOM 808 O O . LEU A 1 107 ? 14.663 -1.720 15.099 1.00 68.00 107 LEU A O 1
ATOM 812 N N . LEU A 1 108 ? 12.997 -1.411 13.623 1.00 66.88 108 LEU A N 1
ATOM 813 C CA . LEU A 1 108 ? 12.969 -2.792 13.123 1.00 66.88 108 LEU A CA 1
ATOM 814 C C . LEU A 1 108 ? 13.969 -3.060 11.992 1.00 66.88 108 LEU A C 1
ATOM 816 O O . LEU A 1 108 ? 14.454 -4.180 11.867 1.00 66.88 108 LEU A O 1
ATOM 820 N N . LEU A 1 109 ? 14.258 -2.059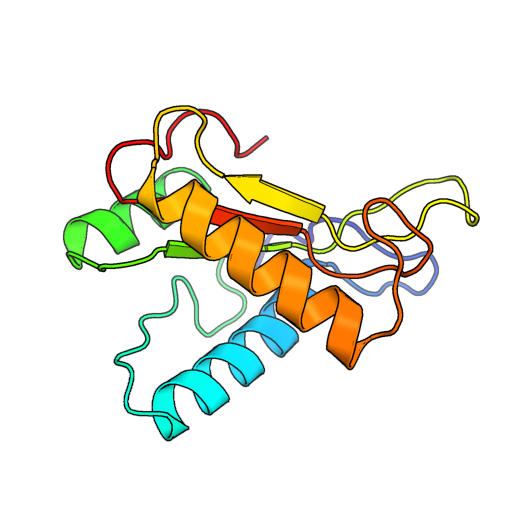 11.157 1.00 66.69 109 LEU A N 1
ATOM 821 C CA . LEU A 1 109 ? 15.104 -2.212 9.967 1.00 66.69 109 LEU A CA 1
ATOM 822 C C . LEU A 1 109 ? 16.500 -1.597 10.135 1.00 66.69 109 LEU A C 1
ATOM 824 O O . LEU A 1 109 ? 17.316 -1.717 9.224 1.00 66.69 109 LEU A O 1
ATOM 828 N N . ALA A 1 110 ? 16.757 -0.888 11.245 1.00 57.12 110 ALA A N 1
ATOM 829 C CA . ALA A 1 110 ? 17.944 -0.046 11.456 1.00 57.12 110 ALA A CA 1
ATOM 830 C C . ALA A 1 110 ? 18.224 0.933 10.290 1.00 57.12 110 ALA A C 1
ATOM 832 O O . ALA A 1 110 ? 19.347 1.402 10.094 1.00 57.12 110 ALA A O 1
ATOM 833 N N . CYS A 1 111 ? 17.195 1.235 9.495 1.00 51.38 111 CYS A N 1
ATOM 834 C CA . CYS A 1 111 ? 17.291 2.061 8.304 1.00 51.38 111 CYS A CA 1
ATOM 835 C C . CYS A 1 111 ? 17.128 3.533 8.707 1.00 51.38 111 CYS A C 1
ATOM 837 O O . CYS A 1 111 ? 16.100 3.864 9.306 1.00 51.38 111 CYS A O 1
ATOM 839 N N . PRO A 1 112 ? 18.090 4.428 8.405 1.00 46.97 112 PRO A N 1
ATOM 840 C CA . PRO A 1 112 ? 17.997 5.814 8.841 1.00 46.97 112 PRO A CA 1
ATOM 841 C C . PRO A 1 112 ? 16.764 6.522 8.273 1.00 46.97 112 PRO A C 1
ATOM 843 O O . PRO A 1 112 ? 16.319 6.228 7.162 1.00 46.97 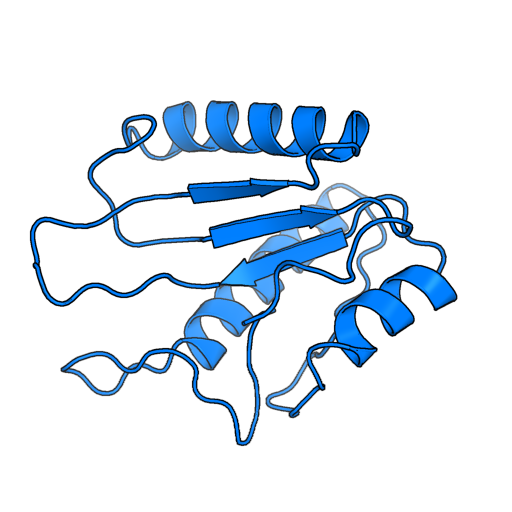112 PRO A O 1
ATOM 846 N N . ILE A 1 113 ? 16.235 7.493 9.019 1.00 46.41 113 ILE A N 1
ATOM 847 C CA . ILE A 1 113 ? 15.176 8.383 8.529 1.00 46.41 113 ILE A CA 1
ATOM 848 C C . ILE A 1 113 ? 15.770 9.202 7.375 1.00 46.41 113 ILE A C 1
ATOM 850 O O . ILE A 1 113 ? 16.737 9.933 7.578 1.00 46.41 113 ILE A O 1
ATOM 854 N N . GLY A 1 114 ? 15.229 9.036 6.164 1.00 44.25 114 GLY A N 1
ATOM 855 C CA . GLY A 1 114 ? 15.837 9.570 4.938 1.00 44.25 114 GLY A CA 1
ATOM 856 C C . GLY A 1 114 ? 17.083 8.802 4.463 1.00 44.25 114 GLY A C 1
ATOM 857 O O . GLY A 1 114 ? 17.955 9.407 3.844 1.00 44.25 114 GLY A O 1
ATOM 858 N N . GLY A 1 115 ? 17.197 7.501 4.776 1.00 30.77 115 GLY A N 1
ATOM 859 C CA . GLY A 1 115 ? 18.392 6.691 4.514 1.00 30.77 115 GLY A CA 1
ATOM 860 C C . GLY A 1 115 ? 18.196 5.262 3.966 1.00 30.77 115 GLY A C 1
ATOM 861 O O . GLY A 1 115 ? 17.108 4.818 3.627 1.00 30.77 115 GLY A O 1
ATOM 862 N N . PHE A 1 116 ? 19.332 4.558 3.931 1.00 47.34 116 PHE A N 1
ATOM 863 C CA . PHE A 1 116 ? 19.888 3.589 2.959 1.00 47.34 116 PHE A CA 1
ATOM 864 C C . PHE A 1 116 ? 19.195 2.288 2.429 1.00 47.34 116 PHE A C 1
ATOM 866 O O . PHE A 1 116 ? 19.961 1.458 1.924 1.00 47.34 116 PHE A O 1
ATOM 873 N N . ALA A 1 117 ? 17.875 2.007 2.474 1.00 33.44 117 ALA A N 1
ATOM 874 C CA . ALA A 1 117 ? 17.330 0.677 2.041 1.00 33.44 117 ALA A CA 1
ATOM 875 C C . ALA A 1 117 ? 16.068 0.664 1.123 1.00 33.44 117 ALA A C 1
ATOM 877 O O . ALA A 1 117 ? 15.046 1.222 1.486 1.00 33.44 117 ALA A O 1
ATOM 878 N N . ARG A 1 118 ? 16.099 -0.013 -0.053 1.00 45.94 118 ARG A N 1
ATOM 879 C CA . ARG A 1 118 ? 15.011 -0.049 -1.077 1.00 45.94 118 ARG A CA 1
ATOM 880 C C . ARG A 1 118 ? 13.740 -0.745 -0.544 1.00 45.94 118 ARG A C 1
ATOM 882 O O . ARG A 1 118 ? 13.594 -1.940 -0.794 1.00 45.94 118 ARG A O 1
ATOM 889 N N . LEU A 1 119 ? 12.808 -0.039 0.107 1.00 43.62 119 LEU A N 1
ATOM 890 C CA . LEU A 1 119 ? 11.417 -0.507 0.225 1.00 43.62 119 LEU A CA 1
ATOM 891 C C . LEU A 1 119 ? 10.443 0.543 0.776 1.00 43.62 119 LEU A C 1
ATOM 893 O O . LEU A 1 119 ? 10.717 1.203 1.773 1.00 43.62 119 LEU A O 1
ATOM 897 N N . THR A 1 120 ? 9.227 0.506 0.231 1.00 50.41 120 THR A N 1
ATOM 898 C CA . THR A 1 120 ? 7.993 1.078 0.789 1.00 50.41 120 THR A CA 1
ATOM 899 C C . THR A 1 120 ? 7.903 2.605 0.823 1.00 50.41 120 THR A C 1
ATOM 901 O O . THR A 1 120 ? 8.283 3.267 1.785 1.00 50.41 120 THR A O 1
ATOM 904 N N . THR A 1 121 ? 7.244 3.143 -0.200 1.00 51.38 121 THR A N 1
ATOM 905 C CA . THR A 1 121 ? 6.425 4.349 -0.090 1.00 51.38 121 THR A CA 1
ATOM 906 C C . THR A 1 121 ? 5.092 3.953 0.547 1.00 51.38 121 THR A C 1
ATOM 908 O O . THR A 1 121 ? 4.257 3.313 -0.098 1.00 51.38 121 THR A O 1
ATOM 911 N N . MET A 1 122 ? 4.888 4.309 1.818 1.00 50.81 122 MET A N 1
ATOM 912 C CA . MET A 1 122 ? 3.593 4.145 2.486 1.00 50.81 122 MET A CA 1
ATOM 913 C C . MET A 1 122 ? 2.808 5.452 2.363 1.00 50.81 122 MET A C 1
ATOM 915 O O . MET A 1 122 ? 3.212 6.468 2.925 1.00 50.81 122 MET A O 1
ATOM 919 N N . CYS A 1 123 ? 1.688 5.450 1.637 1.00 50.94 123 CYS A N 1
ATOM 920 C CA . CYS A 1 123 ? 0.782 6.598 1.625 1.00 50.94 123 CYS A CA 1
ATOM 921 C C . CYS A 1 123 ? -0.348 6.365 2.630 1.00 50.94 123 CYS A C 1
ATOM 923 O O . CYS A 1 123 ? -1.207 5.511 2.392 1.00 50.94 123 CYS A O 1
ATOM 925 N N . CYS A 1 124 ? -0.341 7.108 3.741 1.00 51.59 124 CYS A N 1
ATOM 926 C CA . CYS A 1 124 ? -1.446 7.121 4.693 1.00 51.59 124 CYS A CA 1
ATOM 927 C C . CYS A 1 124 ? -2.375 8.308 4.433 1.00 51.59 124 CYS A C 1
ATOM 929 O O . CYS A 1 124 ? -1.976 9.473 4.544 1.00 51.59 124 CYS A O 1
ATOM 931 N N . ALA A 1 125 ? -3.645 8.015 4.160 1.00 53.09 125 ALA A N 1
ATOM 932 C CA . ALA A 1 125 ? -4.670 9.036 4.027 1.00 53.09 125 ALA A CA 1
ATOM 933 C C . ALA A 1 125 ? -5.908 8.732 4.876 1.00 53.09 125 ALA A C 1
ATOM 935 O O . ALA A 1 125 ? -6.423 7.618 4.910 1.00 53.09 125 ALA A O 1
ATOM 936 N N . ILE A 1 126 ? -6.429 9.781 5.511 1.00 53.94 126 ILE A N 1
ATOM 937 C CA . ILE A 1 126 ? -7.814 9.825 5.983 1.00 53.94 126 ILE A CA 1
ATOM 938 C C . ILE A 1 126 ? -8.694 10.062 4.736 1.00 53.94 126 ILE A C 1
ATOM 940 O O . ILE A 1 126 ? -8.321 10.913 3.915 1.00 53.94 126 ILE A O 1
ATOM 944 N N . PRO A 1 127 ? -9.859 9.399 4.591 1.00 51.19 127 PRO A N 1
ATOM 945 C CA . PRO A 1 127 ? -10.764 9.475 3.436 1.00 51.19 127 PRO A CA 1
ATOM 946 C C . PRO A 1 127 ? -10.886 10.800 2.653 1.00 51.19 127 PRO A C 1
ATOM 948 O O . PRO A 1 127 ? -10.967 10.808 1.423 1.00 51.19 127 PRO A O 1
ATOM 951 N N . LYS A 1 128 ? -10.884 11.953 3.334 1.00 51.09 128 LYS A N 1
ATOM 952 C CA . LYS A 1 128 ? -11.234 13.252 2.729 1.00 51.09 128 LYS A CA 1
ATOM 953 C C . LYS A 1 128 ? -10.159 13.909 1.846 1.00 51.09 128 LYS A C 1
ATOM 955 O O . LYS A 1 128 ? -10.493 14.858 1.146 1.00 51.09 128 LYS A O 1
ATOM 960 N N . CYS A 1 129 ? -8.904 13.448 1.847 1.00 50.06 129 CYS A N 1
ATOM 961 C CA . CYS A 1 129 ? -7.787 14.218 1.262 1.00 50.06 129 CYS A CA 1
ATOM 962 C C . CYS A 1 129 ? -7.139 13.615 -0.015 1.00 50.06 129 CYS A C 1
ATOM 964 O O . CYS A 1 129 ? -6.220 14.178 -0.605 1.00 50.06 129 CYS A O 1
ATOM 966 N N . GLN A 1 130 ? -7.634 12.484 -0.519 1.00 53.41 130 GLN A N 1
ATOM 967 C CA . GLN A 1 130 ? -6.864 11.605 -1.418 1.00 53.41 130 GLN A CA 1
ATOM 968 C C . GLN A 1 130 ? -6.664 12.069 -2.887 1.00 53.41 130 GLN A C 1
ATOM 970 O O . GLN A 1 130 ? -6.232 11.273 -3.714 1.00 53.41 130 GLN A O 1
ATOM 975 N N . ARG A 1 131 ? -6.975 13.318 -3.269 1.00 49.72 131 ARG A N 1
ATOM 976 C CA . ARG A 1 131 ? -7.085 13.723 -4.695 1.00 49.72 131 ARG A CA 1
ATOM 977 C C . ARG A 1 131 ? -5.777 14.125 -5.405 1.00 49.72 131 ARG A C 1
ATOM 979 O O . ARG A 1 131 ? -5.829 14.364 -6.608 1.00 49.72 131 ARG A O 1
ATOM 986 N N . ARG A 1 132 ? -4.638 14.268 -4.709 1.00 43.12 132 ARG A N 1
ATOM 987 C CA . ARG A 1 132 ? -3.482 15.045 -5.231 1.00 43.12 132 ARG A CA 1
ATOM 988 C C . ARG A 1 132 ? -2.135 14.315 -5.377 1.00 43.12 132 ARG A C 1
ATOM 990 O O . ARG A 1 132 ? -1.211 14.929 -5.892 1.00 43.12 132 ARG A O 1
ATOM 997 N N . TRP A 1 133 ? -2.021 13.053 -4.955 1.00 44.50 133 TRP A N 1
ATOM 998 C CA . TRP A 1 133 ? -0.719 12.399 -4.698 1.00 44.50 133 TRP A CA 1
ATOM 999 C C . TRP A 1 133 ? -0.390 11.172 -5.572 1.00 44.50 133 TRP A C 1
ATOM 1001 O O . TRP A 1 133 ? 0.621 10.525 -5.338 1.00 44.50 133 TRP A O 1
ATOM 1011 N N . TRP A 1 134 ? -1.226 10.833 -6.558 1.00 43.97 134 TRP A N 1
ATOM 1012 C CA . TRP A 1 134 ? -1.165 9.551 -7.283 1.00 43.97 134 TRP A CA 1
ATOM 1013 C C . TRP A 1 134 ? -0.712 9.684 -8.750 1.00 43.97 134 TRP A C 1
ATOM 1015 O O . TRP A 1 134 ? -1.382 9.177 -9.650 1.00 43.97 134 TRP A O 1
ATOM 1025 N N . ARG A 1 135 ? 0.376 10.416 -9.002 1.00 35.09 135 ARG A N 1
ATOM 1026 C CA . ARG A 1 135 ? 1.064 10.459 -10.305 1.00 35.09 135 ARG A CA 1
ATOM 1027 C C . ARG A 1 135 ? 2.491 9.965 -10.141 1.00 35.09 135 ARG A C 1
ATOM 1029 O O . ARG A 1 135 ? 3.063 10.299 -9.083 1.00 35.09 135 ARG A O 1
#

pLDDT: mean 78.47, std 17.31, range [30.77, 97.81]

Foldseek 3Di:
DPFFDVGQDDADPVGRGFLVVQLVVVVVVQVVCVVVVDDDDDPDNHRDGDDLVVQLVVCVVVVDQKDKGKTWDDDPDLQDAAEAEAEFPPAPVSVVVRVVVLVVCCVPVVADDNGDHTTIHIYMYDSPGRDPDRD

Secondary structure (DSSP, 8-state):
---BTTB--SB-TT--BHHHHHHHHHHHHHHHHHHTT-----S-SSS----TTHHHHHHHHTT-S-EEEEE----SSTT----EEEE-TT-HHHHHHHHHHHHHHHHHH-PPTT-S----EEEEE-GGGTTS---

Radius of gyration: 14.64 Å; chains: 1; bounding box: 40×30×32 Å

Sequence (135 aa):
PGHGGREPGAVSQSGLLEKDINAAIAARVAELLRIAGAKVLMVREGDDTVDFRDRPEIANKAGVEAFVSIHCNSFTEASKRGTEVYYCQDGREGKKLAEAYTRSSYLLLACPIGGFARLTTMCCAIPKCQRRWWR